Protein AF-A0A915ZTN1-F1 (afdb_monomer)

Organism: NCBI:txid588596

Radius of gyration: 16.28 Å; Cα contacts (8 Å, |Δi|>4): 113; chains: 1; bounding box: 34×35×44 Å

pLDDT: mean 85.94, std 12.16, range [40.75, 97.06]

Structure (mmCIF, N/CA/C/O backbone):
data_AF-A0A915ZTN1-F1
#
_entry.id   AF-A0A915ZTN1-F1
#
loop_
_atom_site.group_PDB
_atom_site.id
_atom_site.type_symbol
_atom_site.label_atom_id
_atom_site.label_alt_id
_atom_site.label_comp_id
_atom_site.label_asym_id
_atom_site.label_entity_id
_atom_site.label_seq_id
_atom_site.pdbx_PDB_ins_code
_atom_site.Cartn_x
_atom_site.Cartn_y
_atom_site.Cartn_z
_atom_site.occupancy
_atom_site.B_iso_or_equiv
_atom_site.auth_seq_id
_atom_site.auth_comp_id
_atom_site.auth_asym_id
_atom_site.auth_atom_id
_atom_site.pdbx_PDB_model_num
ATOM 1 N N . MET A 1 1 ? 8.179 -15.884 -22.082 1.00 40.75 1 MET A N 1
ATOM 2 C CA . MET A 1 1 ? 6.975 -15.972 -21.231 1.00 40.75 1 MET A CA 1
ATOM 3 C C . MET A 1 1 ? 7.427 -15.856 -19.791 1.00 40.75 1 MET A C 1
ATOM 5 O O . MET A 1 1 ? 8.256 -16.657 -19.383 1.00 40.75 1 MET A O 1
ATOM 9 N N . ILE A 1 2 ? 6.971 -14.834 -19.068 1.00 45.56 2 ILE A N 1
ATOM 10 C CA . ILE A 1 2 ? 7.253 -14.696 -17.637 1.00 45.56 2 ILE A CA 1
ATOM 11 C C . ILE A 1 2 ? 6.128 -15.423 -16.914 1.00 45.56 2 ILE A C 1
ATOM 13 O O . ILE A 1 2 ? 4.986 -14.974 -16.917 1.00 45.56 2 ILE A O 1
ATOM 17 N N . THR A 1 3 ? 6.433 -16.584 -16.353 1.00 42.47 3 THR A N 1
ATOM 18 C CA . THR A 1 3 ? 5.527 -17.287 -15.452 1.00 42.47 3 THR A CA 1
ATOM 19 C C . THR A 1 3 ? 5.514 -16.518 -14.135 1.00 42.47 3 THR A C 1
ATOM 21 O O . THR A 1 3 ? 6.490 -16.550 -13.387 1.00 42.47 3 THR A O 1
ATOM 24 N N . VAL A 1 4 ? 4.430 -15.794 -13.848 1.00 55.81 4 VAL A N 1
ATOM 25 C CA . VAL A 1 4 ? 4.209 -15.192 -12.526 1.00 55.81 4 VAL A CA 1
ATOM 26 C C . VAL A 1 4 ? 3.884 -16.339 -11.569 1.00 55.81 4 VAL A C 1
ATOM 28 O O . VAL A 1 4 ? 2.736 -16.743 -11.434 1.00 55.81 4 VAL A O 1
ATOM 31 N N . GLN A 1 5 ? 4.910 -16.935 -10.961 1.00 53.56 5 GLN A N 1
ATOM 32 C CA . GLN A 1 5 ? 4.753 -18.087 -10.061 1.00 53.56 5 GLN A CA 1
ATOM 33 C C . GLN A 1 5 ? 4.289 -17.717 -8.645 1.00 53.56 5 GLN A C 1
ATOM 35 O O . GLN A 1 5 ? 4.243 -18.581 -7.777 1.00 53.56 5 GLN A O 1
ATOM 40 N N . ASN A 1 6 ? 3.927 -16.459 -8.391 1.00 54.03 6 ASN A N 1
ATOM 41 C CA . ASN A 1 6 ? 3.526 -16.018 -7.061 1.00 54.03 6 ASN A CA 1
ATOM 42 C C . ASN A 1 6 ? 2.273 -15.140 -7.146 1.00 54.03 6 ASN A C 1
ATOM 44 O O . ASN A 1 6 ? 2.358 -13.926 -7.303 1.00 54.03 6 ASN A O 1
ATOM 48 N N . THR A 1 7 ? 1.098 -15.769 -7.101 1.00 63.81 7 THR A N 1
ATOM 49 C CA . THR A 1 7 ? -0.199 -15.072 -7.029 1.00 63.81 7 THR A CA 1
ATOM 50 C C . THR A 1 7 ? -0.574 -14.686 -5.600 1.00 63.81 7 THR A C 1
ATOM 52 O O . THR A 1 7 ? -1.588 -14.023 -5.399 1.00 63.81 7 THR A O 1
ATOM 55 N N . GLN A 1 8 ? 0.209 -15.107 -4.601 1.00 69.00 8 GLN A N 1
ATOM 56 C CA . GLN A 1 8 ? -0.019 -14.732 -3.214 1.00 69.00 8 GLN A CA 1
ATOM 57 C C . GLN A 1 8 ? 0.694 -13.404 -2.913 1.00 69.00 8 GLN A C 1
ATOM 59 O O . GLN A 1 8 ? 1.905 -13.311 -3.133 1.00 69.00 8 GLN A O 1
ATOM 64 N N . PRO A 1 9 ? -0.015 -12.381 -2.401 1.00 71.38 9 PRO A N 1
ATOM 65 C CA . PRO A 1 9 ? 0.603 -11.118 -2.023 1.00 71.38 9 PRO A CA 1
ATOM 66 C C . PRO A 1 9 ? 1.742 -11.307 -1.014 1.00 71.38 9 PRO A C 1
ATOM 68 O O . PRO A 1 9 ? 1.621 -12.026 -0.018 1.00 71.38 9 PRO A O 1
ATOM 71 N N . THR A 1 10 ? 2.861 -10.632 -1.264 1.00 76.62 10 THR A N 1
ATOM 72 C CA . THR A 1 10 ? 4.027 -10.642 -0.369 1.00 76.62 10 THR A CA 1
ATOM 73 C C . THR A 1 10 ? 3.868 -9.670 0.804 1.00 76.62 10 THR A C 1
ATOM 75 O O . THR A 1 10 ? 4.508 -9.860 1.834 1.00 76.62 10 THR A O 1
ATOM 78 N N . LEU A 1 11 ? 3.016 -8.651 0.650 1.00 82.56 11 LEU A N 1
ATOM 79 C CA . LEU A 1 11 ? 2.702 -7.619 1.637 1.00 82.56 11 LEU A CA 1
ATOM 80 C C . LEU A 1 11 ? 1.302 -7.065 1.351 1.00 82.56 11 LEU A C 1
ATOM 82 O O . LEU A 1 11 ? 0.953 -6.852 0.189 1.00 82.56 11 LEU A O 1
ATOM 86 N N . VAL A 1 12 ? 0.532 -6.795 2.400 1.00 86.38 12 VAL A N 1
ATOM 87 C CA . VAL A 1 12 ? -0.714 -6.034 2.326 1.00 86.38 12 VAL A CA 1
ATOM 88 C C . VAL A 1 12 ? -0.690 -4.927 3.369 1.00 86.38 12 VAL A C 1
ATOM 90 O O . VAL A 1 12 ? -0.305 -5.141 4.518 1.00 86.38 12 VAL A O 1
ATOM 93 N N . ILE A 1 13 ? -1.103 -3.734 2.948 1.00 90.94 13 ILE A N 1
ATOM 94 C CA . ILE A 1 13 ? -1.127 -2.536 3.780 1.00 90.94 13 ILE A CA 1
ATOM 95 C C . ILE A 1 13 ? -2.567 -2.032 3.834 1.00 90.94 13 ILE A C 1
ATOM 97 O O . ILE A 1 13 ? -3.117 -1.621 2.812 1.00 90.94 13 ILE A O 1
ATOM 101 N N . SER A 1 14 ? -3.173 -2.055 5.020 1.00 91.12 14 SER A N 1
ATOM 102 C CA . SER A 1 14 ? -4.418 -1.328 5.267 1.00 91.12 14 SER A CA 1
ATOM 103 C C . SER A 1 14 ? -4.090 0.140 5.493 1.00 91.12 14 SER A C 1
ATOM 105 O O . SER A 1 14 ? -3.425 0.478 6.469 1.00 91.12 14 SER A O 1
ATOM 107 N N . PHE A 1 15 ? -4.521 1.018 4.594 1.00 93.31 15 PHE A N 1
ATOM 108 C CA . PHE A 1 15 ? -4.334 2.461 4.721 1.00 93.31 15 PHE A CA 1
ATOM 109 C C . PHE A 1 15 ? -5.694 3.144 4.851 1.00 93.31 15 PHE A C 1
ATOM 111 O O . PHE A 1 15 ? -6.699 2.671 4.322 1.00 93.31 15 PHE A O 1
ATOM 118 N N . GLY A 1 16 ? -5.730 4.247 5.585 1.00 91.75 16 GLY A N 1
ATOM 119 C CA . GLY A 1 16 ? -6.975 4.909 5.932 1.00 91.75 16 GLY A CA 1
ATOM 120 C C . GLY A 1 16 ? -6.906 5.601 7.280 1.00 91.75 16 GLY A C 1
ATOM 121 O O . GLY A 1 16 ? -5.912 5.524 8.007 1.00 91.75 16 GLY A O 1
ATOM 122 N N . THR A 1 17 ? -8.022 6.226 7.631 1.00 91.25 17 THR A N 1
ATOM 123 C CA . THR A 1 17 ? -8.274 6.794 8.961 1.00 91.25 17 THR A CA 1
ATOM 124 C C . THR A 1 17 ? -9.371 6.046 9.713 1.00 91.25 17 THR A C 1
ATOM 126 O O . THR A 1 17 ? -9.844 6.534 10.735 1.00 91.25 17 THR A O 1
ATOM 129 N N . ALA A 1 18 ? -9.778 4.870 9.227 1.00 89.00 18 ALA A N 1
ATOM 130 C CA . ALA A 1 18 ? -10.696 3.963 9.908 1.00 89.00 18 ALA A CA 1
ATOM 131 C C . ALA A 1 18 ? -10.159 2.518 9.848 1.00 89.00 18 ALA A C 1
ATOM 133 O O . ALA A 1 18 ? -9.561 2.162 8.828 1.00 89.00 18 ALA A O 1
ATOM 134 N N . PRO A 1 19 ? -10.371 1.698 10.896 1.00 84.75 19 PRO A N 1
ATOM 135 C CA . PRO A 1 19 ? -10.058 0.271 10.864 1.00 84.75 19 PRO A CA 1
ATOM 136 C C . PRO A 1 19 ? -10.799 -0.459 9.737 1.00 84.75 19 PRO A C 1
ATOM 138 O O . PRO A 1 19 ? -11.851 -0.007 9.273 1.00 84.75 19 PRO A O 1
ATOM 141 N N . LEU A 1 20 ? -10.279 -1.618 9.325 1.00 85.38 20 LEU A N 1
ATOM 142 C CA . LEU A 1 20 ? -10.957 -2.454 8.334 1.00 85.38 20 LEU A CA 1
ATOM 143 C C . LEU A 1 20 ? -12.286 -2.988 8.875 1.00 85.38 20 LEU A C 1
ATOM 145 O O . LEU A 1 20 ? -12.400 -3.380 10.034 1.00 85.38 20 LEU A O 1
ATOM 149 N N . HIS A 1 21 ? -13.284 -3.064 7.995 1.00 88.88 21 HIS A N 1
ATOM 150 C CA . HIS A 1 21 ? -14.514 -3.790 8.290 1.00 88.88 21 HIS A CA 1
ATOM 151 C C . HIS A 1 21 ? -14.218 -5.287 8.483 1.00 88.88 21 HIS A C 1
ATOM 153 O O . HIS A 1 21 ? -13.355 -5.839 7.794 1.00 88.88 21 HIS A O 1
ATOM 159 N N . GLN A 1 22 ? -14.963 -5.953 9.373 1.00 85.62 22 GLN A N 1
ATOM 160 C CA . GLN A 1 22 ? -14.738 -7.365 9.709 1.00 85.62 22 GLN A CA 1
ATOM 161 C C . GLN A 1 22 ? -14.781 -8.275 8.472 1.00 85.62 22 GLN A C 1
ATOM 163 O O . GLN A 1 22 ? -13.934 -9.147 8.330 1.00 85.62 22 GLN A O 1
ATOM 168 N N . GLU A 1 23 ? -15.683 -8.018 7.523 1.00 89.81 23 GLU A N 1
ATOM 169 C CA . GLU A 1 23 ? -15.759 -8.794 6.274 1.00 89.81 23 GLU A CA 1
ATOM 170 C C . GLU A 1 23 ? -14.467 -8.721 5.447 1.00 89.81 23 GLU A C 1
ATOM 172 O O . GLU A 1 2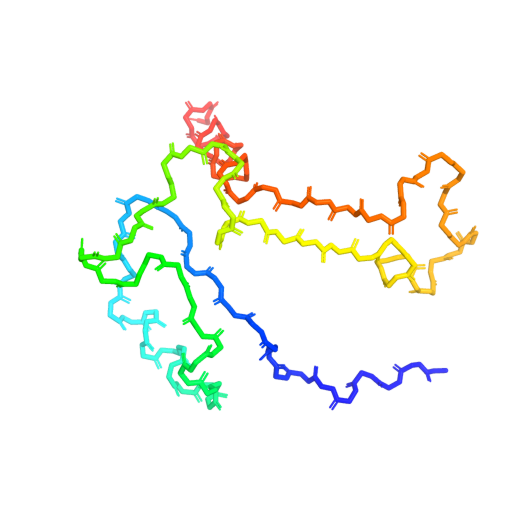3 ? -14.032 -9.720 4.876 1.00 89.81 23 GLU A O 1
ATOM 177 N N . SER A 1 24 ? -13.816 -7.553 5.402 1.00 86.25 24 SER A N 1
ATOM 178 C CA . SER A 1 24 ? -12.529 -7.401 4.720 1.00 86.25 24 SER A CA 1
ATOM 179 C C . SER A 1 24 ? -11.453 -8.223 5.421 1.00 86.25 24 SER A C 1
ATOM 181 O O . SER A 1 24 ? -10.679 -8.908 4.755 1.00 86.25 24 SER A O 1
ATOM 183 N N . ILE A 1 25 ? -11.433 -8.194 6.758 1.00 82.62 25 ILE A N 1
ATOM 184 C CA . ILE A 1 25 ? -10.522 -9.001 7.580 1.00 82.62 25 ILE A CA 1
ATOM 185 C C . ILE A 1 25 ? -10.748 -10.498 7.316 1.00 82.62 25 ILE A C 1
ATOM 187 O O . ILE A 1 25 ? -9.784 -11.240 7.136 1.00 82.62 25 ILE A O 1
ATOM 191 N N . ASP A 1 26 ? -11.998 -10.945 7.216 1.00 86.00 26 ASP A N 1
ATOM 192 C CA . ASP A 1 26 ? -12.337 -12.350 6.968 1.00 86.00 26 ASP A CA 1
ATOM 193 C C . ASP A 1 26 ? -11.891 -12.812 5.569 1.00 86.00 26 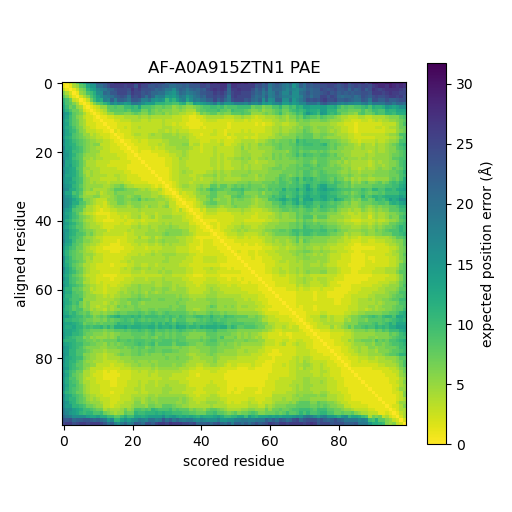ASP A C 1
ATOM 195 O O . ASP A 1 26 ? -11.278 -13.876 5.430 1.00 86.00 26 ASP A O 1
ATOM 199 N N . ILE A 1 27 ? -12.116 -11.990 4.534 1.00 83.88 27 ILE A N 1
ATOM 200 C CA . 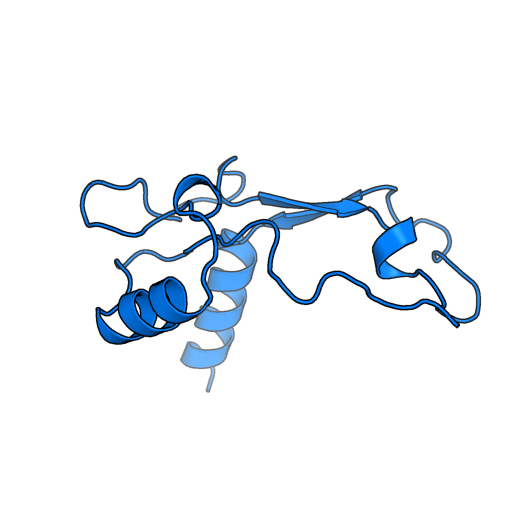ILE A 1 27 ? -11.622 -12.246 3.168 1.00 83.88 27 ILE A CA 1
ATOM 201 C C . ILE A 1 27 ? -10.102 -12.362 3.179 1.00 83.88 27 ILE A C 1
ATOM 203 O O . ILE A 1 27 ? -9.548 -13.316 2.633 1.00 83.88 27 ILE A O 1
ATOM 207 N N . ILE A 1 28 ? -9.429 -11.419 3.829 1.00 79.62 28 ILE A N 1
ATOM 208 C CA . ILE A 1 28 ? -7.977 -11.397 3.966 1.00 79.62 28 ILE A CA 1
ATOM 209 C C . ILE A 1 28 ? -7.478 -12.682 4.626 1.00 79.62 28 ILE A C 1
ATOM 211 O O . ILE A 1 28 ? -6.605 -13.352 4.074 1.00 79.62 28 ILE A O 1
ATOM 215 N N . ASN A 1 29 ? -8.067 -13.073 5.753 1.00 80.56 29 ASN A N 1
ATOM 216 C CA . ASN A 1 29 ? -7.678 -14.280 6.475 1.00 80.56 29 ASN A CA 1
ATOM 217 C C . ASN A 1 29 ? -7.884 -15.544 5.622 1.00 80.56 29 ASN A C 1
ATOM 219 O O . ASN A 1 29 ? -7.088 -16.481 5.701 1.00 80.56 29 ASN A O 1
ATOM 223 N N . SER A 1 30 ? -8.892 -15.556 4.741 1.00 82.69 30 SER A N 1
ATOM 224 C CA . SER A 1 30 ? -9.152 -16.674 3.822 1.00 82.69 30 SER A CA 1
ATOM 225 C C . SER A 1 30 ? -8.091 -16.847 2.723 1.00 82.69 30 SER A C 1
ATOM 227 O O . SER A 1 30 ? -7.949 -17.938 2.173 1.00 82.69 30 SER A O 1
ATOM 229 N N . THR A 1 31 ? -7.299 -15.810 2.423 1.00 78.06 31 THR A N 1
ATOM 230 C CA . THR A 1 31 ? -6.245 -15.867 1.388 1.00 78.06 31 THR A CA 1
ATOM 231 C C . THR A 1 31 ? -5.012 -16.682 1.799 1.00 78.06 31 THR A C 1
ATOM 233 O O . THR A 1 31 ? -4.129 -16.938 0.973 1.00 78.06 31 THR A O 1
ATOM 236 N N . GLY A 1 32 ? -4.905 -17.058 3.079 1.00 77.88 32 GLY A N 1
ATOM 237 C CA . GLY A 1 32 ? -3.736 -17.753 3.621 1.00 77.88 32 GLY A CA 1
ATOM 238 C C . GLY A 1 32 ? -2.460 -16.902 3.641 1.00 77.88 32 GLY A C 1
ATOM 239 O O . GLY A 1 32 ? -1.364 -17.452 3.776 1.00 77.88 32 GLY A O 1
ATOM 240 N N . ILE A 1 33 ? -2.573 -15.578 3.477 1.00 80.81 33 ILE A N 1
ATOM 241 C CA . ILE A 1 33 ? -1.458 -14.652 3.691 1.00 80.81 33 ILE A CA 1
ATOM 242 C C . ILE A 1 33 ? -1.064 -14.722 5.167 1.00 80.81 33 ILE A C 1
ATOM 244 O O . ILE A 1 33 ? -1.899 -14.671 6.063 1.00 80.81 33 ILE A O 1
ATOM 248 N N . GLN A 1 34 ? 0.232 -14.852 5.427 1.00 80.50 34 GLN A N 1
ATOM 249 C CA . GLN A 1 34 ? 0.745 -14.924 6.791 1.00 80.50 34 GLN A CA 1
ATOM 250 C C . GLN A 1 34 ? 0.555 -13.574 7.498 1.00 80.50 34 GLN A C 1
ATOM 252 O O . GLN A 1 34 ? 0.939 -12.549 6.942 1.00 80.50 34 GLN A O 1
ATOM 257 N N . ASN A 1 35 ? 0.031 -13.575 8.731 1.00 75.25 35 ASN A N 1
ATOM 258 C CA . ASN A 1 35 ? -0.351 -12.357 9.467 1.00 75.25 35 ASN A CA 1
ATOM 259 C C . ASN A 1 35 ? 0.745 -11.281 9.535 1.00 75.25 35 ASN A C 1
ATOM 261 O O . ASN A 1 35 ? 0.439 -10.100 9.473 1.00 75.25 35 ASN A O 1
ATOM 265 N N . TYR A 1 36 ? 2.027 -11.658 9.607 1.00 76.88 36 TYR A N 1
ATOM 266 C CA . TYR A 1 36 ? 3.130 -10.685 9.651 1.00 76.88 36 TYR A CA 1
ATOM 267 C C . TYR A 1 36 ? 3.321 -9.898 8.338 1.00 76.88 36 TYR A C 1
ATOM 269 O O . TYR A 1 36 ? 4.090 -8.942 8.301 1.00 76.88 36 TYR A O 1
ATOM 277 N N . ARG A 1 37 ? 2.658 -10.310 7.250 1.00 81.25 37 ARG A N 1
ATOM 278 C CA . ARG A 1 37 ? 2.623 -9.611 5.957 1.00 81.25 37 ARG A CA 1
ATOM 279 C C . ARG A 1 37 ? 1.451 -8.635 5.855 1.00 81.25 37 ARG A C 1
ATOM 281 O O . ARG A 1 37 ? 1.283 -8.026 4.805 1.00 81.25 37 ARG A O 1
ATOM 288 N N . PHE A 1 38 ? 0.644 -8.509 6.905 1.00 84.94 38 PHE A N 1
ATOM 289 C CA . PHE A 1 38 ? -0.412 -7.515 7.032 1.00 84.94 38 PHE A CA 1
ATOM 290 C C . PHE A 1 38 ? 0.040 -6.410 7.977 1.00 84.94 38 PHE A C 1
ATOM 292 O O . PHE A 1 38 ? 0.346 -6.670 9.138 1.00 84.94 38 PHE A O 1
ATOM 299 N N . ILE A 1 39 ? 0.094 -5.181 7.471 1.00 87.69 39 ILE A N 1
ATOM 300 C CA . ILE A 1 39 ? 0.496 -4.000 8.242 1.00 87.69 39 ILE A CA 1
ATOM 301 C C . ILE A 1 39 ? -0.482 -2.840 8.008 1.00 87.69 39 ILE A C 1
ATOM 303 O O . ILE A 1 39 ? -1.369 -2.915 7.154 1.00 87.69 39 ILE A O 1
ATOM 307 N N . GLY A 1 40 ? -0.283 -1.739 8.732 1.00 89.62 40 GLY A N 1
ATOM 308 C CA . GLY A 1 40 ? -1.062 -0.510 8.577 1.00 89.62 40 GLY A CA 1
ATOM 309 C C . GLY A 1 40 ? -2.159 -0.377 9.632 1.00 89.62 40 GLY A C 1
ATOM 310 O O . GLY A 1 40 ? -1.977 -0.832 10.756 1.00 89.62 40 GLY A O 1
ATOM 311 N N . PHE A 1 41 ? -3.274 0.271 9.285 1.00 91.94 41 PHE A N 1
ATOM 312 C CA . PHE A 1 41 ? -4.367 0.571 10.210 1.00 91.94 41 PHE A CA 1
ATOM 313 C C . PHE A 1 41 ? -5.418 -0.545 10.177 1.00 91.94 41 PHE A C 1
ATOM 315 O O . PHE A 1 41 ? -6.329 -0.527 9.344 1.00 91.94 41 PHE A O 1
ATOM 322 N N . LEU A 1 42 ? -5.251 -1.564 11.024 1.00 85.88 42 LEU A N 1
ATOM 323 C CA . LEU A 1 42 ? -6.108 -2.755 11.056 1.00 85.88 42 LEU A CA 1
ATOM 324 C C . LEU A 1 42 ? -7.082 -2.715 12.236 1.00 85.88 42 LEU A C 1
ATOM 326 O O . LEU A 1 42 ? -8.240 -3.096 12.080 1.00 85.88 42 LEU A O 1
ATOM 330 N N . GLN A 1 43 ? -6.623 -2.223 13.384 1.00 85.56 43 GLN A N 1
ATOM 331 C CA . GLN A 1 43 ? -7.374 -2.097 14.631 1.00 85.56 43 GLN A CA 1
ATOM 332 C C . GLN A 1 43 ? -7.301 -0.659 15.173 1.00 85.56 43 GLN A C 1
ATOM 334 O O . GLN A 1 43 ? -6.413 0.096 14.777 1.00 85.56 43 GLN A O 1
ATOM 339 N N . PRO A 1 44 ? -8.220 -0.238 16.061 1.00 85.19 44 PRO A N 1
ATOM 340 C CA . PRO A 1 44 ? -8.276 1.139 16.564 1.00 85.19 44 PRO A CA 1
ATOM 341 C C . PRO A 1 44 ? -6.974 1.673 17.182 1.00 85.19 44 PRO A C 1
ATOM 343 O O . PRO A 1 44 ? -6.735 2.877 17.148 1.00 85.19 44 PRO A O 1
ATOM 346 N N . GLU A 1 45 ? -6.153 0.798 17.756 1.00 88.75 45 GLU A N 1
ATOM 347 C CA . GLU A 1 45 ? -4.865 1.114 18.375 1.00 88.75 45 GLU A CA 1
ATOM 348 C C . GLU A 1 45 ? -3.700 1.262 17.385 1.00 88.75 45 GLU A C 1
ATOM 350 O O . GLU A 1 45 ? -2.642 1.774 17.760 1.00 88.75 45 GLU A O 1
ATOM 355 N N . ASP A 1 46 ? -3.875 0.836 16.133 1.00 90.44 46 ASP A N 1
ATOM 356 C CA . ASP A 1 46 ? -2.847 0.963 15.108 1.00 90.44 46 ASP A CA 1
ATOM 357 C C . ASP A 1 46 ? -2.674 2.430 14.673 1.00 90.44 46 ASP A C 1
ATOM 359 O O . ASP A 1 46 ? -3.564 3.277 14.780 1.00 90.44 46 ASP A O 1
ATOM 363 N N . ILE A 1 47 ? -1.501 2.760 14.135 1.00 92.38 47 ILE A N 1
A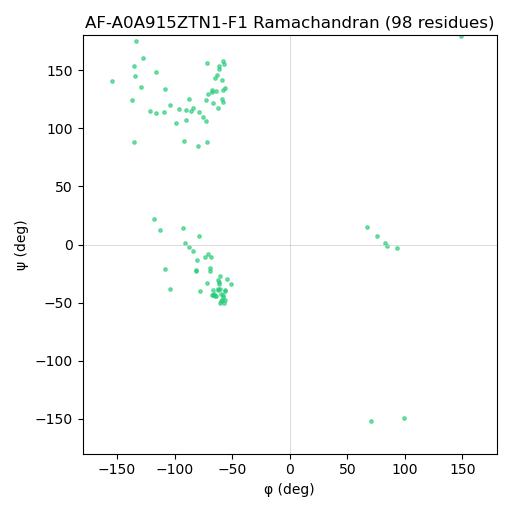TOM 364 C CA . ILE A 1 47 ? -1.219 4.119 13.665 1.00 92.38 47 ILE A CA 1
ATOM 365 C C . ILE A 1 47 ? -1.945 4.346 12.340 1.00 92.38 47 ILE A C 1
ATOM 367 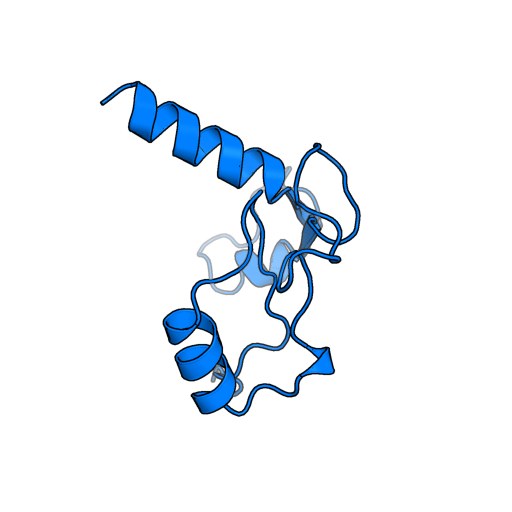O O . ILE A 1 47 ? -1.516 3.812 11.325 1.00 92.38 47 ILE A O 1
ATOM 371 N N . ALA A 1 48 ? -2.980 5.181 12.315 1.00 94.62 48 ALA A N 1
ATOM 372 C CA . ALA A 1 48 ? -3.702 5.550 11.095 1.00 94.62 48 ALA A CA 1
ATOM 373 C C . ALA A 1 48 ? -2.829 6.263 10.036 1.00 94.62 48 ALA A C 1
ATOM 375 O O . ALA A 1 48 ? -1.862 6.953 10.359 1.00 94.62 48 ALA A O 1
ATOM 376 N N . CYS A 1 49 ? -3.212 6.153 8.761 1.00 96.38 49 CYS A N 1
ATOM 377 C CA . CYS A 1 49 ? -2.575 6.854 7.643 1.00 96.38 49 CYS A CA 1
ATOM 378 C C . CYS A 1 49 ? -3.064 8.312 7.579 1.00 96.38 49 CYS A C 1
ATOM 380 O O . CYS A 1 49 ? -4.035 8.640 6.896 1.00 96.38 49 CYS A O 1
ATOM 382 N N . THR A 1 50 ? -2.428 9.197 8.346 1.00 96.19 50 THR A N 1
ATOM 383 C CA . THR A 1 50 ? -2.907 10.579 8.539 1.00 96.19 50 THR A CA 1
ATOM 384 C C . THR A 1 50 ? -2.067 11.639 7.841 1.00 96.19 50 THR A C 1
ATOM 386 O O . THR A 1 50 ? -2.597 12.711 7.553 1.00 96.19 50 THR A O 1
ATOM 389 N N . ASN A 1 51 ? -0.807 11.341 7.510 1.00 96.69 51 ASN A N 1
ATOM 390 C CA . ASN A 1 51 ? 0.143 12.293 6.939 1.00 96.69 51 ASN A CA 1
ATOM 391 C C . ASN A 1 51 ? 0.930 11.691 5.764 1.00 96.69 51 ASN A C 1
ATOM 393 O O . ASN A 1 51 ? 1.183 10.486 5.727 1.00 96.69 51 ASN A O 1
ATOM 397 N N . ALA A 1 52 ? 1.387 12.557 4.856 1.00 97.06 52 ALA A N 1
ATOM 398 C CA . ALA A 1 52 ? 2.373 12.197 3.839 1.00 97.06 52 ALA A CA 1
ATOM 399 C C . ALA A 1 52 ? 3.704 11.759 4.477 1.00 97.06 52 ALA A C 1
ATOM 401 O O . ALA A 1 52 ? 4.087 12.226 5.553 1.00 97.06 52 ALA A O 1
ATOM 402 N N . GLY A 1 53 ? 4.432 10.885 3.789 1.00 96.19 53 GLY A N 1
ATOM 403 C CA . GLY A 1 53 ? 5.780 10.444 4.142 1.00 96.19 53 GLY A CA 1
ATOM 404 C C . GLY A 1 53 ? 5.856 9.451 5.303 1.00 96.19 53 GLY A C 1
ATOM 405 O O . GLY A 1 53 ? 6.954 9.132 5.757 1.00 96.19 53 GLY A O 1
ATOM 406 N N . MET A 1 54 ? 4.725 8.953 5.810 1.00 95.69 54 MET A N 1
ATOM 407 C CA . MET A 1 54 ? 4.721 7.978 6.904 1.00 95.69 54 MET A CA 1
ATOM 408 C C . MET A 1 54 ? 5.330 6.642 6.443 1.00 95.69 54 MET A C 1
ATOM 410 O O . MET A 1 54 ? 4.777 6.039 5.524 1.00 95.69 54 MET A O 1
ATOM 414 N N . PRO A 1 55 ? 6.402 6.127 7.083 1.00 92.19 55 PRO A N 1
ATOM 415 C CA . PRO A 1 55 ? 7.175 4.993 6.560 1.00 92.19 55 PRO A CA 1
ATOM 416 C C . PRO A 1 55 ? 6.372 3.716 6.278 1.00 92.19 55 PRO A C 1
ATOM 418 O O . PRO A 1 55 ? 6.572 3.088 5.245 1.00 92.19 55 PRO A O 1
ATOM 421 N N . ASN A 1 56 ? 5.419 3.359 7.147 1.00 91.44 56 ASN A N 1
ATOM 422 C CA . ASN A 1 56 ? 4.579 2.162 6.973 1.00 91.44 56 ASN A CA 1
ATOM 423 C C . ASN A 1 56 ? 3.555 2.289 5.829 1.00 91.44 56 ASN A C 1
ATOM 425 O O . ASN A 1 56 ? 2.884 1.318 5.492 1.00 91.44 56 ASN A O 1
ATOM 429 N N . TYR A 1 57 ? 3.423 3.485 5.256 1.00 95.81 57 TYR A N 1
ATOM 430 C CA . TYR A 1 57 ? 2.460 3.842 4.216 1.00 95.81 57 TYR A CA 1
ATOM 431 C C . TYR A 1 57 ? 3.143 4.266 2.911 1.00 95.81 57 TYR A C 1
ATOM 433 O O . TYR A 1 57 ? 2.543 4.961 2.094 1.00 95.81 57 TYR A O 1
ATOM 441 N N . GLN A 1 58 ? 4.395 3.850 2.720 1.00 94.56 58 GLN A N 1
ATOM 442 C CA . GLN A 1 58 ? 5.151 4.023 1.484 1.00 94.56 58 GLN A CA 1
ATOM 443 C C . GLN A 1 58 ? 5.305 2.665 0.793 1.00 94.56 58 GLN A C 1
ATOM 445 O O . GLN A 1 58 ? 5.660 1.675 1.436 1.00 94.56 58 GLN A O 1
ATOM 450 N N . ILE A 1 59 ? 5.063 2.611 -0.514 1.00 92.50 59 ILE A N 1
ATOM 451 C CA . ILE A 1 59 ? 5.349 1.438 -1.344 1.00 92.50 59 ILE A CA 1
ATOM 452 C C . ILE A 1 59 ? 6.409 1.832 -2.357 1.00 92.50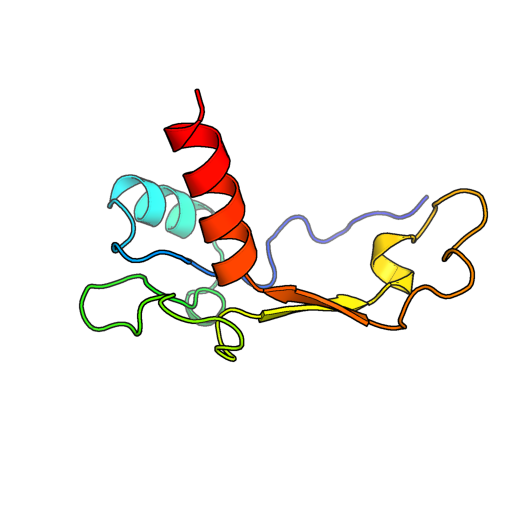 59 ILE A C 1
ATOM 454 O O . ILE A 1 59 ? 6.146 2.608 -3.271 1.00 92.50 59 ILE A O 1
ATOM 458 N N . ASP A 1 60 ? 7.591 1.247 -2.223 1.00 92.19 60 ASP A N 1
ATOM 459 C CA . ASP A 1 60 ? 8.662 1.427 -3.188 1.00 92.19 60 ASP A CA 1
ATOM 460 C C . ASP A 1 60 ? 8.587 0.354 -4.281 1.00 92.19 60 ASP A C 1
ATOM 462 O O . ASP A 1 60 ? 8.736 -0.842 -4.014 1.00 92.19 60 ASP A O 1
ATOM 466 N N . ILE A 1 61 ? 8.334 0.780 -5.518 1.00 91.00 61 ILE A N 1
ATOM 467 C CA . ILE A 1 61 ? 8.265 -0.101 -6.681 1.00 91.00 61 ILE A CA 1
ATOM 468 C C . ILE A 1 61 ? 9.485 0.156 -7.567 1.00 91.00 61 ILE A C 1
ATOM 470 O O . ILE A 1 61 ? 9.578 1.218 -8.188 1.00 91.00 61 ILE A O 1
ATOM 474 N N . PRO A 1 62 ? 10.397 -0.821 -7.714 1.00 92.94 62 PRO A N 1
ATOM 475 C CA . PRO A 1 62 ? 11.482 -0.715 -8.675 1.00 92.94 62 PRO A CA 1
ATOM 476 C C . PRO A 1 62 ? 10.935 -0.535 -10.096 1.00 92.94 62 PRO A C 1
ATOM 478 O O . PRO A 1 62 ? 10.149 -1.350 -10.591 1.00 92.94 62 PRO A O 1
ATOM 481 N N . SER A 1 63 ? 11.364 0.523 -10.781 1.00 93.38 63 SER A N 1
ATOM 482 C CA . SER A 1 63 ? 10.845 0.881 -12.107 1.00 93.38 63 SER A CA 1
ATOM 483 C C . SER A 1 63 ? 11.103 -0.212 -13.141 1.00 93.38 63 SER A C 1
ATOM 485 O O . SER A 1 63 ? 10.266 -0.477 -13.998 1.00 93.38 63 SER A O 1
ATOM 487 N N . ASN A 1 64 ? 12.227 -0.920 -13.038 1.00 91.38 64 ASN A N 1
ATOM 488 C CA . ASN A 1 64 ? 12.520 -2.060 -13.905 1.00 91.38 64 ASN A CA 1
ATOM 489 C C . ASN A 1 64 ? 11.511 -3.211 -13.750 1.00 91.38 64 ASN A C 1
ATOM 491 O O . ASN A 1 64 ? 11.272 -3.925 -14.720 1.00 91.38 64 ASN A O 1
ATOM 495 N N . LEU A 1 65 ? 10.925 -3.394 -12.561 1.00 90.44 65 LEU A N 1
ATOM 496 C CA . LEU A 1 65 ? 9.875 -4.385 -12.331 1.00 90.44 65 LEU A CA 1
ATOM 497 C C . LEU A 1 65 ? 8.528 -3.892 -12.858 1.00 90.44 65 LEU A C 1
ATOM 499 O O . LEU A 1 65 ? 7.805 -4.674 -13.471 1.00 90.44 65 LEU A O 1
ATOM 503 N N . LEU A 1 66 ? 8.217 -2.605 -12.678 1.00 89.50 66 LEU A N 1
ATOM 504 C CA . LEU A 1 66 ? 6.975 -2.012 -13.178 1.00 89.50 66 LEU A CA 1
ATOM 505 C C . LEU A 1 66 ? 6.892 -2.040 -14.711 1.00 89.50 66 LEU A C 1
ATOM 507 O O . LEU A 1 66 ? 5.859 -2.393 -15.273 1.00 89.50 66 LEU A O 1
ATOM 511 N N . PHE A 1 67 ? 7.987 -1.692 -15.387 1.00 91.75 67 PHE A N 1
ATOM 512 C CA . PHE A 1 67 ? 8.072 -1.664 -16.851 1.00 91.75 67 PHE A CA 1
ATOM 513 C C . PHE A 1 67 ? 8.593 -2.983 -17.446 1.00 91.75 67 PHE A C 1
ATOM 515 O O . PHE A 1 67 ? 8.968 -3.036 -18.620 1.00 91.75 67 PHE A O 1
ATOM 522 N N . ASN A 1 68 ? 8.632 -4.065 -16.665 1.00 88.94 68 ASN A N 1
ATOM 523 C CA . ASN A 1 68 ? 9.092 -5.361 -17.149 1.00 88.94 68 ASN A CA 1
ATOM 524 C C . ASN A 1 68 ? 8.179 -5.882 -18.275 1.00 88.94 68 AS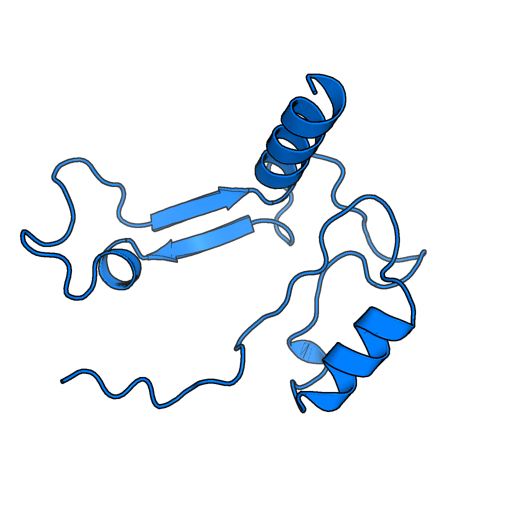N A C 1
ATOM 526 O O . ASN A 1 68 ? 6.994 -6.130 -18.066 1.00 88.94 68 ASN A O 1
ATOM 530 N N . GLY A 1 69 ? 8.733 -6.054 -19.478 1.00 86.69 69 GLY A N 1
ATOM 531 C CA . GLY A 1 69 ? 7.980 -6.466 -20.668 1.00 86.69 69 GLY A CA 1
ATOM 532 C C . GLY A 1 69 ? 7.256 -5.329 -21.400 1.00 86.69 69 GLY A C 1
ATOM 533 O O . GLY A 1 69 ? 6.615 -5.592 -22.418 1.00 86.69 69 GLY A O 1
ATOM 534 N N . PHE A 1 70 ? 7.378 -4.079 -20.939 1.00 90.25 70 PHE A N 1
ATOM 535 C CA . PHE A 1 70 ? 6.861 -2.920 -21.664 1.00 90.25 70 PHE A CA 1
ATOM 536 C C . PHE A 1 70 ? 7.704 -2.655 -22.929 1.00 90.25 70 PHE A C 1
ATOM 538 O O . PHE A 1 70 ? 8.937 -2.590 -22.838 1.00 90.25 70 PHE A O 1
ATOM 545 N N . PRO A 1 71 ? 7.090 -2.495 -24.119 1.00 90.44 71 PRO A N 1
ATOM 546 C CA . PRO A 1 71 ? 7.821 -2.143 -25.334 1.00 90.44 71 PRO A CA 1
ATOM 547 C C . PRO A 1 71 ? 8.593 -0.828 -25.162 1.00 90.44 71 PRO A C 1
ATOM 549 O O . PRO A 1 71 ? 8.009 0.206 -24.861 1.00 90.44 71 PRO A O 1
ATOM 552 N N . GLY A 1 72 ? 9.913 -0.866 -25.358 1.00 89.69 72 GLY A N 1
ATOM 553 C CA . GLY A 1 72 ? 10.793 0.289 -25.130 1.00 89.69 72 GLY A CA 1
ATOM 554 C C . GLY A 1 72 ? 11.419 0.363 -23.730 1.00 89.69 72 GLY A C 1
ATOM 555 O O . GLY A 1 72 ? 12.266 1.221 -23.504 1.00 89.69 72 GLY A O 1
ATOM 556 N N . GLY A 1 73 ? 11.084 -0.561 -22.822 1.00 91.69 73 GLY A N 1
ATOM 557 C CA . GLY A 1 73 ? 11.694 -0.658 -21.494 1.00 91.69 73 GLY A CA 1
ATOM 558 C C . GLY A 1 73 ? 11.289 0.474 -20.546 1.00 91.69 73 GLY A C 1
ATOM 559 O O . GLY A 1 73 ? 10.194 1.024 -20.644 1.00 91.69 73 GLY A O 1
ATOM 560 N N . VAL A 1 74 ? 12.170 0.803 -19.596 1.00 93.88 74 VAL A N 1
ATOM 561 C CA . VAL A 1 74 ? 11.958 1.909 -18.647 1.00 93.88 74 VAL A CA 1
ATOM 562 C C . VAL A 1 74 ? 12.131 3.248 -19.386 1.00 93.88 74 VAL A C 1
ATOM 564 O O . VAL A 1 74 ? 13.203 3.470 -19.955 1.00 93.88 74 VAL A O 1
ATOM 567 N N . PRO A 1 75 ? 11.140 4.163 -19.374 1.00 93.75 75 PRO A N 1
ATOM 568 C CA . PRO A 1 75 ? 11.258 5.457 -20.046 1.00 93.75 75 PRO A CA 1
ATOM 569 C C . PRO A 1 75 ? 12.436 6.290 -19.524 1.00 93.75 75 PRO A C 1
ATOM 571 O O . PRO A 1 75 ? 12.695 6.335 -18.318 1.00 93.75 75 PRO A O 1
ATOM 574 N N . GLN A 1 76 ? 13.129 6.997 -20.421 1.00 93.62 76 GLN A N 1
ATOM 575 C CA . GLN A 1 76 ? 14.248 7.867 -20.049 1.00 93.62 76 GLN A CA 1
ATOM 576 C C . GLN A 1 76 ? 13.808 8.935 -19.036 1.00 93.62 76 GLN A C 1
ATOM 578 O O . GLN A 1 76 ? 12.787 9.593 -19.216 1.00 93.62 76 GLN A O 1
ATOM 583 N N . GLY A 1 77 ? 14.599 9.116 -17.975 1.00 91.88 77 GLY A N 1
ATOM 584 C CA . GLY A 1 77 ? 14.298 10.062 -16.895 1.00 91.88 77 GLY A CA 1
ATOM 585 C C . GLY A 1 77 ? 13.370 9.509 -15.808 1.00 91.88 77 GLY A C 1
ATOM 586 O O . GLY A 1 77 ? 13.127 10.201 -14.823 1.00 91.88 77 GLY A O 1
ATOM 587 N N . THR A 1 78 ? 12.895 8.265 -15.937 1.00 92.62 78 THR A N 1
ATOM 588 C CA . THR A 1 78 ? 12.177 7.585 -14.851 1.00 92.62 78 THR A CA 1
ATOM 589 C C . THR A 1 78 ? 13.145 7.301 -13.696 1.00 92.62 78 THR A C 1
ATOM 591 O O . THR A 1 78 ? 14.224 6.755 -13.944 1.00 92.62 78 THR A O 1
ATOM 594 N N . PRO A 1 79 ? 12.796 7.635 -12.440 1.00 93.88 79 PRO A N 1
ATOM 595 C CA . PRO A 1 79 ? 13.590 7.246 -11.278 1.00 93.88 79 PRO A CA 1
ATOM 596 C C . PRO A 1 79 ? 13.777 5.727 -11.201 1.00 93.88 79 PRO A C 1
ATOM 598 O O . PRO A 1 79 ? 12.930 4.975 -11.675 1.00 93.88 79 PRO A O 1
ATOM 601 N N . ASN A 1 80 ? 14.837 5.249 -10.548 1.00 92.69 80 ASN A N 1
ATOM 602 C CA . ASN A 1 80 ? 15.045 3.803 -10.350 1.00 92.69 80 ASN A CA 1
ATOM 603 C C . ASN A 1 80 ? 13.911 3.145 -9.546 1.00 92.69 80 ASN A C 1
ATOM 605 O O . ASN A 1 80 ? 13.627 1.960 -9.712 1.00 92.69 80 ASN A O 1
ATOM 609 N N . ASN A 1 81 ? 13.260 3.947 -8.710 1.00 93.94 81 ASN A N 1
ATOM 610 C CA . ASN A 1 81 ? 12.296 3.557 -7.705 1.00 93.94 81 ASN A CA 1
ATOM 611 C C . ASN A 1 81 ? 11.128 4.542 -7.748 1.00 93.94 81 ASN A C 1
ATOM 613 O O . ASN A 1 81 ? 11.327 5.757 -7.661 1.00 93.94 81 ASN A O 1
ATOM 617 N N . LEU A 1 82 ? 9.919 4.021 -7.921 1.00 91.12 82 LEU A N 1
ATOM 618 C CA . LEU A 1 82 ? 8.686 4.785 -7.841 1.00 91.12 82 LEU A CA 1
ATOM 619 C C . LEU A 1 82 ? 8.094 4.571 -6.458 1.00 91.12 82 LEU A C 1
ATOM 621 O O . LEU A 1 82 ? 7.524 3.521 -6.170 1.00 91.12 82 LEU A O 1
ATOM 625 N N . ASN A 1 83 ? 8.238 5.588 -5.617 1.00 93.31 83 ASN A N 1
ATOM 626 C CA . ASN A 1 83 ? 7.656 5.578 -4.290 1.00 93.31 83 ASN A CA 1
ATOM 627 C C . ASN A 1 83 ? 6.193 6.042 -4.352 1.00 93.31 83 ASN A C 1
ATOM 629 O O . ASN A 1 83 ? 5.906 7.173 -4.751 1.00 93.31 83 ASN A O 1
ATOM 633 N N . ILE A 1 84 ? 5.275 5.159 -3.972 1.00 94.06 84 ILE A N 1
ATOM 634 C CA . ILE A 1 84 ? 3.853 5.448 -3.829 1.00 94.06 84 ILE A CA 1
ATOM 635 C C . ILE A 1 84 ? 3.576 5.764 -2.366 1.00 94.06 84 ILE A C 1
ATOM 637 O O . ILE A 1 84 ? 3.679 4.897 -1.500 1.00 94.06 84 ILE A O 1
ATOM 641 N N . ASP A 1 85 ? 3.146 6.994 -2.117 1.00 96.56 85 ASP A N 1
ATOM 642 C CA . ASP A 1 85 ? 2.621 7.407 -0.825 1.00 96.56 85 ASP A CA 1
ATOM 643 C C . ASP A 1 85 ? 1.119 7.084 -0.743 1.00 96.56 85 ASP A C 1
ATOM 645 O O . ASP A 1 85 ? 0.305 7.637 -1.492 1.00 96.56 85 ASP A O 1
ATOM 649 N N . LEU A 1 86 ? 0.734 6.178 0.159 1.00 96.81 86 LEU A N 1
ATOM 650 C CA . LEU A 1 86 ? -0.662 5.757 0.309 1.00 96.81 86 LEU A CA 1
ATOM 651 C C . LEU A 1 86 ? -1.563 6.864 0.879 1.00 96.81 86 LEU A C 1
ATOM 653 O O . LEU A 1 86 ? -2.764 6.869 0.595 1.00 96.81 86 LEU A O 1
ATOM 657 N N . TRP A 1 87 ? -1.006 7.846 1.595 1.00 96.94 87 TRP A N 1
ATOM 658 C CA . TRP A 1 87 ? -1.759 9.031 2.000 1.00 96.94 87 TRP A CA 1
ATOM 659 C C . TR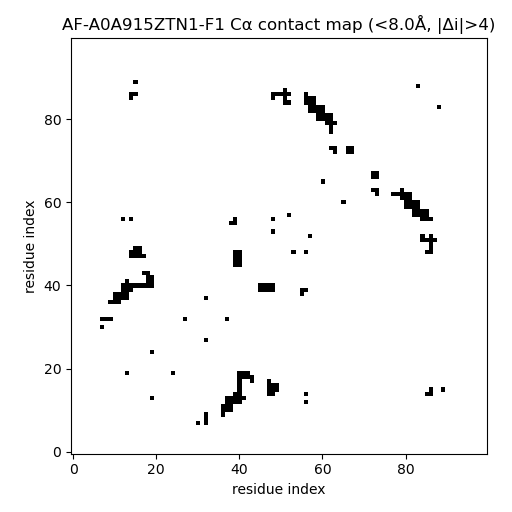P A 1 87 ? -2.126 9.879 0.779 1.00 96.94 87 TRP A C 1
ATOM 661 O O . TRP A 1 87 ? -3.276 10.293 0.644 1.00 96.94 87 TRP A O 1
ATOM 671 N N . GLU A 1 88 ? -1.201 10.080 -0.165 1.00 96.88 88 GLU A N 1
ATOM 672 C CA . GLU A 1 88 ? -1.486 10.809 -1.413 1.00 96.88 88 GLU A CA 1
ATOM 673 C C . GLU A 1 88 ? -2.550 10.099 -2.259 1.00 96.88 88 GLU A C 1
ATOM 675 O O . GLU A 1 88 ? -3.430 10.746 -2.838 1.00 96.88 88 GLU A O 1
ATOM 680 N N . VAL A 1 89 ? -2.513 8.762 -2.305 1.00 95.75 89 VAL A N 1
ATOM 681 C CA . VAL A 1 89 ? -3.556 7.954 -2.955 1.00 95.75 89 VAL A CA 1
ATOM 682 C C . VAL A 1 89 ? -4.915 8.209 -2.298 1.00 95.75 89 VAL A C 1
ATOM 684 O O . VAL A 1 89 ? -5.879 8.527 -3.001 1.00 95.75 89 VAL A O 1
ATOM 687 N N . GLN A 1 90 ? -4.989 8.160 -0.963 1.00 94.38 90 GLN A N 1
ATOM 688 C CA . GLN A 1 90 ? -6.204 8.481 -0.211 1.00 94.38 90 GLN A CA 1
ATOM 689 C C . GLN A 1 90 ? -6.720 9.890 -0.541 1.00 94.38 90 GLN A C 1
ATOM 691 O O . GLN A 1 90 ? -7.904 10.054 -0.842 1.00 94.38 90 GLN A O 1
ATOM 696 N N . GLN A 1 91 ? -5.851 10.908 -0.549 1.00 95.19 91 GLN A N 1
ATOM 697 C CA . GLN A 1 91 ? -6.253 12.285 -0.857 1.00 95.19 91 GLN A CA 1
ATOM 698 C C . GLN A 1 91 ? -6.805 12.427 -2.278 1.00 95.19 91 GLN A C 1
ATOM 700 O O . GLN A 1 91 ? -7.773 13.155 -2.501 1.00 95.19 91 GLN A O 1
ATOM 705 N N . ARG A 1 92 ? -6.218 11.734 -3.260 1.00 94.75 92 ARG A N 1
ATOM 706 C CA . ARG A 1 92 ? -6.717 11.746 -4.643 1.00 94.75 92 ARG A CA 1
ATOM 707 C C . ARG A 1 92 ? -8.104 11.121 -4.747 1.00 94.75 92 ARG A C 1
ATOM 709 O O . ARG A 1 92 ? -8.961 11.728 -5.386 1.00 94.75 92 ARG A O 1
ATOM 716 N N . ILE A 1 93 ? -8.334 9.978 -4.097 1.00 92.19 93 ILE A N 1
ATOM 717 C CA . ILE A 1 93 ? -9.647 9.315 -4.060 1.00 92.19 93 ILE A CA 1
ATOM 718 C C . ILE A 1 93 ? -10.689 10.238 -3.418 1.00 92.19 93 ILE A C 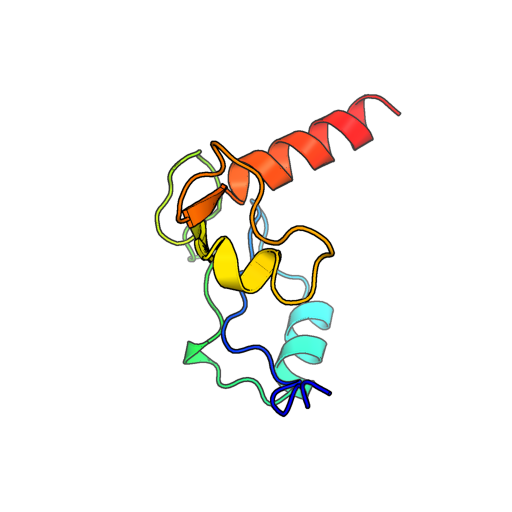1
ATOM 720 O O . ILE A 1 93 ? -11.725 10.499 -4.023 1.00 92.19 93 ILE A O 1
ATOM 724 N N . LEU A 1 94 ? -10.390 10.797 -2.240 1.00 90.31 94 LEU A N 1
ATOM 725 C CA . LEU A 1 94 ? -11.295 11.711 -1.537 1.00 90.31 94 LEU A CA 1
ATOM 726 C C . LEU A 1 94 ? -11.653 12.931 -2.390 1.00 90.31 94 LEU A C 1
ATOM 728 O O . LEU A 1 94 ? -12.826 13.278 -2.495 1.00 90.31 94 LEU A O 1
ATOM 732 N N . ARG A 1 95 ? -10.667 13.549 -3.053 1.00 92.94 95 ARG A N 1
ATOM 733 C CA . ARG A 1 95 ? -10.921 14.675 -3.965 1.00 92.94 95 ARG A CA 1
ATOM 734 C C . ARG A 1 95 ? -11.884 14.294 -5.088 1.00 92.94 95 ARG A C 1
ATOM 736 O O . ARG A 1 95 ? -12.783 15.075 -5.361 1.00 92.94 95 ARG A O 1
ATOM 743 N N . HIS A 1 96 ? -11.725 13.114 -5.695 1.00 89.81 96 HIS A N 1
ATOM 744 C CA . HIS A 1 96 ? -12.596 12.665 -6.788 1.00 89.81 96 HIS A CA 1
ATOM 745 C C . HIS A 1 96 ? -14.032 12.411 -6.321 1.00 89.81 96 HIS A C 1
ATOM 747 O O . HIS A 1 96 ? -14.968 12.758 -7.033 1.00 89.81 96 HIS A O 1
ATOM 753 N N . LEU A 1 97 ? -14.206 11.839 -5.126 1.00 87.38 97 LEU A N 1
ATOM 754 C CA . LEU A 1 97 ? -15.526 11.551 -4.558 1.00 87.38 97 LEU A CA 1
ATOM 755 C C . LEU A 1 97 ? -16.271 12.811 -4.109 1.00 87.38 97 LEU A C 1
ATOM 757 O O . LEU A 1 97 ? -17.491 12.852 -4.188 1.00 87.38 97 LEU A O 1
ATOM 761 N N . VAL A 1 98 ? -15.551 13.833 -3.641 1.00 81.25 98 VAL A N 1
ATOM 762 C CA . VAL A 1 98 ? -16.148 15.113 -3.222 1.00 81.25 98 VAL A CA 1
ATOM 763 C C . VAL A 1 98 ? -16.425 16.034 -4.418 1.00 81.25 98 VAL A C 1
ATOM 765 O O . VAL A 1 98 ? -17.260 16.927 -4.322 1.00 81.25 98 VAL A O 1
ATOM 768 N N . SER A 1 99 ? -15.737 15.836 -5.546 1.00 66.62 99 SER A N 1
ATOM 769 C CA . SER A 1 99 ? -15.960 16.601 -6.781 1.00 66.62 99 SER A CA 1
ATOM 770 C C . SER A 1 99 ? -17.040 16.025 -7.709 1.00 66.62 99 SER A C 1
ATOM 772 O O . SER A 1 99 ? -17.252 16.596 -8.779 1.00 66.62 99 SER A O 1
ATOM 774 N N . ALA A 1 100 ? -17.648 14.890 -7.350 1.00 53.34 100 ALA A N 1
ATOM 775 C CA . ALA A 1 100 ? -18.654 14.178 -8.142 1.00 53.34 100 ALA A CA 1
ATOM 776 C C . ALA A 1 100 ? -20.090 14.527 -7.727 1.00 53.34 100 ALA A C 1
ATOM 778 O O . ALA A 1 100 ? -20.313 14.806 -6.527 1.00 53.34 100 ALA A O 1
#

Sequence (100 aa):
MITVQNTQPTLVISFGTAPLHQESIDIINSTGIQNYRFIGFLQPEDIACTNAGMPNYQIDIPSNLLFNGFPGGVPQGTPNNLNIDLWEVQQRILRHLVSA

Foldseek 3Di:
DDDPPDPQDQADEDAAPDADDVVVVVVVVVSVPDPVRYYYRHDPPHDHLDDWPDPSQKDKDQQQNVCPVPVVGRDPPDDRIDIDGNSVVVVVVVVVVVVD

Solvent-accessible surface area (backbone atoms only — not comparable to full-atom values): 6261 Å² total; per-residue (Å²): 136,86,78,80,85,67,89,67,73,84,65,45,68,40,76,35,85,58,52,61,55,66,67,58,52,52,55,50,62,70,70,68,58,59,70,91,34,56,48,48,17,61,47,90,88,39,69,53,49,82,54,79,85,44,74,85,45,54,46,76,40,47,31,69,68,74,30,60,90,40,90,86,47,66,60,89,89,61,59,72,52,47,72,44,47,51,38,56,51,50,53,54,53,52,53,54,63,72,74,101

Mean predicted aligned error: 6.36 Å

Secondary structure (DSSP, 8-state):
-------S-S-EEE-SSSPPPHHHHHHHHHTT--GGGEEES-STTS----STT-GGGEEEEEHHHHTTT-TT-SPTT--SEEEEEHHHHHHHHHHHHH--